Protein AF-A0A2H9N3V4-F1 (afdb_monomer_lite)

Radius of gyration: 19.4 Å; chains: 1; bounding box: 38×21×62 Å

pLDDT: mean 90.83, std 9.25, range [48.72, 98.12]

Structure (mmCIF, N/CA/C/O backbone):
data_AF-A0A2H9N3V4-F1
#
_entry.id   AF-A0A2H9N3V4-F1
#
loop_
_atom_site.group_PDB
_atom_site.id
_atom_site.type_symbol
_atom_site.label_atom_id
_atom_site.label_alt_id
_atom_site.label_comp_id
_atom_site.label_asym_id
_atom_site.label_entity_id
_atom_site.label_seq_id
_atom_site.pdbx_PDB_ins_code
_atom_site.Cartn_x
_atom_site.Cartn_y
_atom_site.Cartn_z
_atom_site.occupancy
_atom_site.B_iso_or_equiv
_atom_site.auth_seq_id
_atom_site.auth_comp_id
_atom_site.auth_asym_id
_atom_site.auth_atom_id
_atom_site.pdbx_PDB_model_num
ATOM 1 N N . MET A 1 1 ? -3.805 4.570 29.930 1.00 50.06 1 MET A N 1
ATOM 2 C CA . MET A 1 1 ? -3.436 3.950 28.642 1.00 50.06 1 MET A CA 1
ATOM 3 C C . MET A 1 1 ? -4.761 3.573 28.016 1.00 50.06 1 MET A C 1
ATOM 5 O O . MET A 1 1 ? -5.496 2.849 28.666 1.00 50.06 1 MET A O 1
ATOM 9 N N . MET A 1 2 ? -5.153 4.268 26.947 1.00 48.72 2 MET A N 1
ATOM 10 C CA . MET A 1 2 ? -6.535 4.299 26.451 1.00 48.72 2 MET A CA 1
ATOM 11 C C . MET A 1 2 ? -7.042 2.892 26.105 1.00 48.72 2 MET A C 1
ATOM 13 O O . MET A 1 2 ? -6.301 2.125 25.501 1.00 48.72 2 MET A O 1
ATOM 17 N N . ASP A 1 3 ? -8.297 2.596 26.454 1.00 58.84 3 ASP A N 1
ATOM 18 C CA . ASP A 1 3 ? -9.072 1.419 26.031 1.00 58.84 3 ASP A CA 1
ATOM 19 C C . ASP A 1 3 ? -9.342 1.434 24.510 1.00 58.84 3 ASP A C 1
ATOM 21 O O . ASP A 1 3 ? -10.482 1.453 24.046 1.00 58.84 3 ASP A O 1
ATOM 25 N N . VAL A 1 4 ? -8.290 1.484 23.693 1.00 62.03 4 VAL A N 1
ATOM 26 C CA . VAL A 1 4 ? -8.395 1.325 22.244 1.00 62.03 4 VAL A CA 1
ATOM 27 C C . VAL A 1 4 ? -8.357 -0.171 21.962 1.00 62.03 4 VAL A C 1
ATOM 29 O O . VAL A 1 4 ? -7.428 -0.870 22.355 1.00 62.03 4 VAL A O 1
ATOM 32 N N . SER A 1 5 ? -9.399 -0.689 21.306 1.00 81.31 5 SER A N 1
ATOM 33 C CA . SER A 1 5 ? -9.470 -2.100 20.911 1.00 81.31 5 SER A CA 1
ATOM 34 C C . SER A 1 5 ? -8.159 -2.543 20.251 1.00 81.31 5 SER A C 1
ATOM 36 O O . SER A 1 5 ? -7.686 -1.886 19.321 1.00 81.31 5 SER A O 1
ATOM 38 N N . SER A 1 6 ? -7.613 -3.694 20.659 1.00 84.62 6 SER A N 1
ATOM 39 C CA . SER A 1 6 ? -6.358 -4.252 20.119 1.00 84.62 6 SER A CA 1
ATOM 40 C C . SER A 1 6 ? -6.351 -4.391 18.588 1.00 84.62 6 SER A C 1
ATOM 42 O O . SER A 1 6 ? -5.296 -4.417 17.952 1.00 84.62 6 SER A O 1
ATOM 44 N N . LYS A 1 7 ? -7.536 -4.436 17.963 1.00 89.56 7 LYS A N 1
ATOM 45 C CA . LYS A 1 7 ? -7.705 -4.439 16.505 1.00 89.56 7 LYS A CA 1
ATOM 46 C C . LYS A 1 7 ? -7.347 -3.097 15.857 1.00 89.56 7 LYS A C 1
ATOM 48 O O . LYS A 1 7 ? -6.733 -3.095 14.793 1.00 89.56 7 LYS A O 1
ATOM 53 N N . ILE A 1 8 ? -7.698 -1.979 16.490 1.00 91.19 8 ILE A N 1
ATOM 54 C CA . ILE A 1 8 ? -7.402 -0.630 15.986 1.00 91.19 8 ILE A CA 1
ATOM 55 C C . ILE A 1 8 ? -5.904 -0.356 16.113 1.00 91.19 8 ILE A C 1
ATOM 57 O O . ILE A 1 8 ? -5.283 0.080 15.149 1.00 91.19 8 ILE A O 1
ATOM 61 N N . GLU A 1 9 ? -5.294 -0.697 17.250 1.00 92.19 9 GLU A N 1
ATOM 62 C CA . GLU A 1 9 ? -3.843 -0.557 17.435 1.00 92.19 9 GLU A CA 1
ATOM 63 C C . GLU A 1 9 ? -3.059 -1.356 16.387 1.00 92.19 9 GLU A C 1
ATOM 65 O O . GLU A 1 9 ? -2.095 -0.856 15.800 1.00 92.19 9 GLU A O 1
ATOM 70 N N . LYS A 1 10 ? -3.515 -2.579 16.081 1.00 94.12 10 LYS A N 1
ATOM 71 C CA . LYS A 1 10 ? -2.939 -3.394 15.009 1.00 94.12 10 LYS A CA 1
ATOM 72 C C . LYS A 1 10 ? -3.072 -2.716 13.642 1.00 94.12 10 LYS A C 1
ATOM 74 O O . LYS A 1 10 ? -2.096 -2.702 12.894 1.00 94.12 10 LYS A O 1
ATOM 79 N N . LEU A 1 11 ? -4.236 -2.151 13.318 1.00 94.44 11 LEU A N 1
ATOM 80 C CA . LEU A 1 11 ? -4.455 -1.434 12.056 1.00 94.44 11 LEU A CA 1
ATOM 81 C C . LEU A 1 11 ? -3.512 -0.227 11.928 1.00 94.44 11 LEU A C 1
ATOM 83 O O . LEU A 1 11 ? -2.823 -0.090 10.918 1.00 94.44 11 LEU A O 1
ATOM 87 N N . ILE A 1 12 ? -3.405 0.588 12.979 1.00 95.38 12 ILE A N 1
ATOM 88 C CA . ILE A 1 12 ? -2.492 1.739 13.031 1.00 95.38 12 ILE A CA 1
ATOM 89 C C . ILE A 1 12 ? -1.042 1.284 12.845 1.00 95.38 12 ILE A C 1
ATOM 91 O O . ILE A 1 12 ? -0.307 1.853 12.038 1.00 95.38 12 ILE A O 1
ATOM 95 N N . SER A 1 13 ? -0.631 0.227 13.552 1.00 95.25 13 SER A N 1
ATOM 96 C CA . SER A 1 13 ? 0.719 -0.326 13.447 1.00 95.25 13 SER A CA 1
ATOM 97 C C . SER A 1 13 ? 1.044 -0.778 12.022 1.00 95.25 13 SER A C 1
ATOM 99 O O . SER A 1 13 ? 2.124 -0.472 11.520 1.00 95.25 13 SER A O 1
ATOM 101 N N . VAL A 1 14 ? 0.117 -1.449 11.333 1.00 95.50 14 VAL A N 1
ATOM 102 C CA . VAL A 1 14 ? 0.318 -1.875 9.939 1.00 95.50 14 VAL A 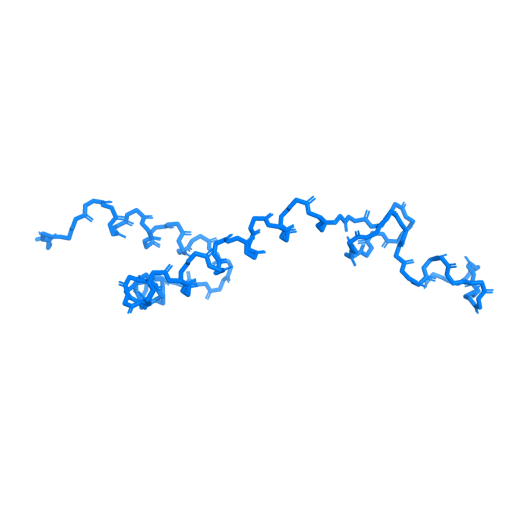CA 1
ATOM 103 C C . VAL A 1 14 ? 0.459 -0.669 9.011 1.00 95.50 14 VAL A C 1
ATOM 105 O O . VAL A 1 14 ? 1.416 -0.616 8.242 1.00 95.50 14 VAL A O 1
ATOM 108 N N . ILE A 1 15 ? -0.425 0.324 9.123 1.00 96.50 15 ILE A N 1
ATOM 109 C CA . ILE A 1 15 ? -0.393 1.523 8.271 1.00 96.50 15 ILE A CA 1
ATOM 110 C C . ILE A 1 15 ? 0.891 2.337 8.498 1.00 96.50 15 ILE A C 1
ATOM 112 O O . ILE A 1 15 ? 1.473 2.848 7.546 1.00 96.50 15 ILE A O 1
ATOM 116 N N . SER A 1 16 ? 1.389 2.412 9.736 1.00 96.56 16 SER A N 1
ATOM 117 C CA . SER A 1 16 ? 2.634 3.130 10.057 1.00 96.56 16 SER A CA 1
ATOM 118 C C . SER A 1 16 ? 3.905 2.517 9.454 1.00 96.56 16 SER A C 1
ATOM 120 O O . SER A 1 16 ? 4.957 3.150 9.477 1.00 96.56 16 SER A O 1
ATOM 122 N N . LYS A 1 17 ? 3.838 1.292 8.914 1.00 96.25 17 LYS A N 1
ATOM 123 C CA . LYS A 1 17 ? 4.968 0.664 8.208 1.00 96.25 17 LYS A CA 1
ATOM 124 C C . LYS A 1 17 ? 5.112 1.161 6.772 1.00 96.25 17 LYS A C 1
ATOM 126 O O . LYS A 1 17 ? 6.128 0.881 6.140 1.00 96.25 17 LYS A O 1
ATOM 131 N N . LEU A 1 18 ? 4.105 1.855 6.243 1.00 96.62 18 LEU A N 1
ATOM 132 C CA . LEU A 1 18 ? 4.155 2.393 4.893 1.00 96.62 18 LEU A CA 1
ATOM 133 C C . LEU A 1 18 ? 5.154 3.560 4.822 1.00 96.62 18 LEU A C 1
ATOM 135 O O . LEU A 1 18 ? 5.212 4.388 5.739 1.00 96.62 18 LEU A O 1
ATOM 139 N N . PRO A 1 19 ? 5.946 3.651 3.738 1.00 96.75 19 PRO A N 1
ATOM 140 C CA . PRO A 1 19 ? 6.938 4.707 3.592 1.00 96.75 19 PRO A CA 1
ATOM 141 C C . PRO A 1 19 ? 6.261 6.083 3.633 1.00 96.75 19 PRO A C 1
ATOM 143 O O . PRO A 1 19 ? 5.274 6.327 2.945 1.00 96.75 19 PRO A O 1
ATOM 146 N N . GLY A 1 20 ? 6.791 6.986 4.461 1.00 96.50 20 GLY A N 1
ATOM 147 C CA . GLY A 1 20 ? 6.264 8.347 4.613 1.00 96.50 20 GLY A CA 1
ATOM 148 C C . GLY A 1 20 ? 5.061 8.488 5.555 1.00 96.50 20 GLY A C 1
ATOM 149 O O . GLY A 1 20 ? 4.580 9.606 5.743 1.00 96.50 20 GLY A O 1
ATOM 150 N N . ILE A 1 21 ? 4.589 7.410 6.194 1.00 97.19 21 ILE A N 1
ATOM 151 C CA . ILE A 1 21 ? 3.443 7.467 7.111 1.00 97.19 21 ILE A CA 1
ATOM 152 C C . ILE A 1 21 ? 3.893 7.309 8.567 1.00 97.19 21 ILE A C 1
ATOM 154 O O . ILE A 1 21 ? 4.161 6.216 9.051 1.00 97.19 21 ILE A O 1
ATOM 158 N N . GLY A 1 22 ? 3.928 8.426 9.298 1.00 94.44 22 GLY A N 1
ATOM 159 C CA . GLY A 1 22 ? 4.185 8.428 10.742 1.00 94.44 22 GLY A CA 1
ATOM 160 C C . GLY A 1 22 ? 2.961 8.033 11.590 1.00 94.44 22 GLY A C 1
ATOM 161 O O . GLY A 1 22 ? 1.835 8.032 11.087 1.00 94.44 22 GLY A O 1
ATOM 162 N N . PRO A 1 23 ? 3.137 7.790 12.904 1.00 92.62 23 PRO A N 1
ATOM 163 C CA . PRO A 1 23 ? 2.092 7.250 13.782 1.00 92.62 23 PRO A CA 1
ATOM 164 C C . PRO A 1 23 ? 0.809 8.093 13.823 1.00 92.62 23 PRO A C 1
ATOM 166 O O . PRO A 1 23 ? -0.284 7.550 13.709 1.00 92.62 23 PRO A O 1
ATOM 169 N N . LYS A 1 24 ? 0.921 9.429 13.876 1.00 94.38 24 LYS A N 1
ATOM 170 C CA . LYS A 1 24 ? -0.255 10.321 13.839 1.00 94.38 24 LYS A CA 1
ATOM 171 C C . LYS A 1 24 ? -1.009 10.259 12.510 1.00 94.38 24 LYS A C 1
ATOM 173 O O . LYS A 1 24 ? -2.222 10.434 12.479 1.00 94.38 24 LYS A O 1
ATOM 178 N N . SER A 1 25 ? -0.295 10.089 11.397 1.00 97.38 25 SER A N 1
ATOM 179 C CA . SER A 1 25 ? -0.928 9.948 10.082 1.00 97.38 25 SER A CA 1
ATOM 180 C C . SER A 1 25 ? -1.584 8.577 9.949 1.00 97.38 25 SER A C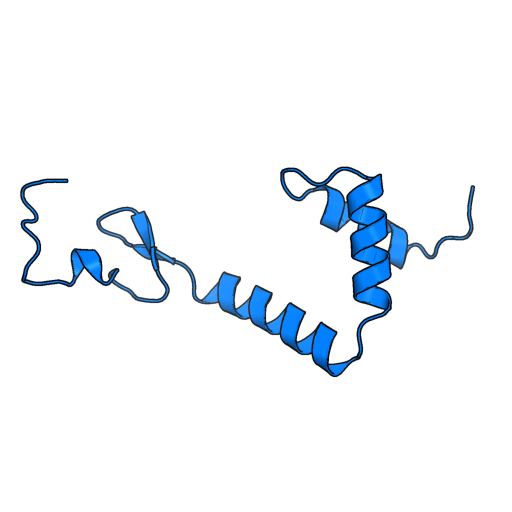 1
ATOM 182 O O . SER A 1 25 ? -2.710 8.502 9.471 1.00 97.38 25 SER A O 1
ATOM 184 N N . ALA A 1 26 ? -0.932 7.525 10.446 1.00 97.19 26 ALA A N 1
ATOM 185 C CA . ALA A 1 26 ? -1.484 6.178 10.474 1.00 97.19 26 ALA A CA 1
ATOM 186 C C . ALA A 1 26 ? -2.779 6.093 11.293 1.00 97.19 26 ALA A C 1
ATOM 188 O O . ALA A 1 26 ? -3.739 5.482 10.838 1.00 97.19 26 ALA A O 1
ATOM 189 N N . GLU A 1 27 ? -2.839 6.761 12.448 1.00 95.62 27 GLU A N 1
ATOM 190 C CA . GLU A 1 27 ? -4.056 6.871 13.259 1.00 95.62 27 GLU A CA 1
ATOM 191 C C . GLU A 1 27 ? -5.206 7.537 12.493 1.00 95.62 27 GLU A C 1
ATOM 193 O O . GLU A 1 27 ? -6.301 6.982 12.425 1.00 95.62 27 GLU A O 1
ATOM 198 N N . ARG A 1 28 ? -4.952 8.683 11.842 1.00 97.00 28 ARG A N 1
ATOM 199 C CA . ARG A 1 28 ? -5.975 9.365 11.030 1.00 97.00 28 ARG A CA 1
ATOM 200 C C . ARG A 1 28 ? -6.489 8.488 9.891 1.00 97.00 28 ARG A C 1
ATOM 202 O O . ARG A 1 28 ? -7.691 8.457 9.654 1.00 97.00 28 ARG A O 1
ATOM 209 N N . ILE A 1 29 ? -5.594 7.776 9.206 1.00 97.06 29 ILE A N 1
ATOM 210 C CA . ILE A 1 29 ? -5.967 6.866 8.117 1.00 97.06 29 ILE A CA 1
ATOM 211 C C . ILE A 1 29 ? -6.782 5.691 8.666 1.00 97.06 29 ILE A C 1
ATOM 213 O O . ILE A 1 29 ? -7.828 5.379 8.114 1.00 97.06 29 ILE A O 1
ATOM 217 N N . ALA A 1 30 ? -6.356 5.073 9.771 1.00 95.62 30 ALA A N 1
ATOM 218 C CA . ALA A 1 30 ? -7.074 3.959 10.389 1.00 95.62 30 ALA A CA 1
ATOM 219 C C . ALA A 1 30 ? -8.513 4.344 10.762 1.00 95.62 30 ALA A C 1
ATOM 221 O O . ALA A 1 30 ? -9.448 3.613 10.446 1.00 95.62 30 ALA A O 1
ATOM 222 N N . LEU A 1 31 ? -8.695 5.508 11.392 1.00 94.62 31 LEU A N 1
ATOM 223 C CA . LEU A 1 31 ? -10.020 6.017 11.750 1.00 94.62 31 LEU A CA 1
ATOM 224 C C . LEU A 1 31 ? -10.862 6.357 10.515 1.00 94.62 31 LEU A C 1
ATOM 226 O O . LEU A 1 31 ? -12.059 6.082 10.511 1.00 94.62 31 LEU A O 1
ATOM 230 N N . TYR A 1 32 ? -10.245 6.896 9.460 1.00 96.69 32 TYR A N 1
ATOM 231 C CA . TYR A 1 32 ? -10.929 7.134 8.191 1.00 96.69 32 TYR A CA 1
ATOM 232 C C . TYR A 1 32 ? -11.444 5.828 7.573 1.00 96.69 32 TYR A C 1
ATOM 234 O O . TYR A 1 32 ? -12.636 5.737 7.292 1.00 96.69 32 TYR A O 1
ATOM 242 N N . LEU A 1 33 ? -10.601 4.796 7.455 1.00 95.44 33 LEU A N 1
ATOM 243 C CA . LEU A 1 33 ? -10.998 3.490 6.910 1.00 95.44 33 LEU A CA 1
ATOM 244 C C . LEU A 1 33 ? -12.147 2.851 7.703 1.00 95.44 33 LEU A C 1
ATOM 246 O O . LEU A 1 33 ? -13.045 2.260 7.115 1.00 95.44 33 LEU A O 1
ATOM 250 N N . LEU A 1 34 ? -12.151 3.002 9.032 1.00 93.50 34 LEU A N 1
ATOM 251 C CA . LEU A 1 34 ? -13.235 2.511 9.894 1.00 93.50 34 LEU A CA 1
ATOM 252 C C . LEU A 1 34 ? -14.547 3.295 9.740 1.00 93.50 34 LEU A C 1
ATOM 254 O O . LEU A 1 34 ? -15.599 2.790 10.121 1.00 93.50 34 LEU A O 1
ATOM 258 N N . SER A 1 35 ? -14.488 4.525 9.225 1.00 95.50 35 SER A N 1
ATOM 259 C CA . SER A 1 35 ? -15.661 5.372 8.975 1.00 95.50 35 SER A CA 1
ATOM 260 C C . SER A 1 35 ? -16.253 5.212 7.571 1.00 95.50 35 SER A C 1
ATOM 262 O O . SER A 1 35 ? -17.344 5.720 7.312 1.00 95.50 35 SER A O 1
ATOM 264 N N . MET A 1 36 ? -15.538 4.536 6.664 1.00 96.75 36 MET A N 1
ATOM 265 C CA . MET A 1 36 ? -16.001 4.271 5.301 1.00 96.75 36 MET A CA 1
ATOM 266 C C . MET A 1 36 ? -17.211 3.338 5.305 1.00 96.75 36 MET A C 1
ATOM 268 O O . MET A 1 36 ? -17.398 2.531 6.216 1.00 96.75 36 MET A O 1
ATOM 272 N N . LYS A 1 37 ? -18.036 3.425 4.261 1.00 98.12 37 LYS A N 1
ATOM 273 C CA . LYS A 1 37 ? -19.156 2.494 4.097 1.00 98.12 37 LYS A CA 1
ATOM 274 C C . LYS A 1 37 ? -18.641 1.111 3.704 1.00 98.12 37 LYS A C 1
ATOM 276 O O . LYS A 1 37 ? -17.617 0.987 3.035 1.00 98.12 37 LYS A O 1
ATOM 281 N N . ASP A 1 38 ? -19.419 0.078 4.022 1.00 96.12 38 ASP A N 1
ATOM 282 C CA . ASP A 1 38 ? -19.046 -1.319 3.768 1.00 96.12 38 ASP A CA 1
ATOM 283 C C . ASP A 1 38 ? -18.673 -1.613 2.308 1.00 96.12 38 ASP A C 1
ATOM 285 O O . ASP A 1 38 ? -17.781 -2.419 2.060 1.00 96.12 38 ASP A O 1
ATOM 289 N N . TYR A 1 39 ? -19.339 -0.987 1.331 1.00 97.12 39 TYR A N 1
ATOM 290 C CA . TYR A 1 39 ? -18.997 -1.193 -0.082 1.00 97.12 39 TYR A CA 1
ATOM 291 C C . TYR A 1 39 ? -17.684 -0.497 -0.466 1.00 97.12 39 TYR A C 1
ATOM 293 O O . TYR A 1 39 ? -16.916 -1.053 -1.238 1.00 97.12 39 TYR A O 1
ATOM 301 N N . GLU A 1 40 ? -17.401 0.678 0.103 1.00 97.50 40 GLU A N 1
ATOM 302 C CA . GLU A 1 40 ? -16.196 1.460 -0.203 1.00 97.50 40 GLU A CA 1
ATOM 303 C C . GLU A 1 40 ? -14.954 0.784 0.371 1.00 97.50 40 GLU A C 1
ATOM 305 O O . GLU A 1 40 ? -13.926 0.704 -0.294 1.00 97.50 40 GLU A O 1
ATOM 310 N N . ILE A 1 41 ? -15.043 0.265 1.601 1.00 96.88 41 ILE A N 1
ATOM 311 C CA . ILE A 1 41 ? -13.913 -0.442 2.207 1.00 96.88 41 ILE A CA 1
ATOM 312 C C . ILE A 1 41 ? -13.649 -1.787 1.519 1.00 96.88 41 ILE A C 1
ATOM 314 O O . ILE A 1 41 ? -12.497 -2.196 1.422 1.00 96.88 41 ILE A O 1
ATOM 318 N N . LYS A 1 42 ? -14.688 -2.466 1.015 1.00 97.19 42 LYS A N 1
ATOM 319 C CA . LYS A 1 42 ? -14.521 -3.702 0.236 1.00 97.19 42 LYS A CA 1
ATOM 320 C C . LYS A 1 42 ? -13.815 -3.440 -1.090 1.00 97.19 42 LYS A C 1
ATOM 322 O O . LYS A 1 42 ? -12.799 -4.074 -1.339 1.00 97.19 42 LYS A O 1
ATOM 327 N N . ASP A 1 43 ? -14.302 -2.472 -1.860 1.00 97.75 43 ASP A N 1
ATOM 328 C CA . ASP A 1 43 ? -13.705 -2.057 -3.136 1.00 97.75 43 ASP A CA 1
ATOM 329 C C . ASP A 1 43 ? -12.239 -1.618 -2.966 1.00 97.75 43 ASP A C 1
ATOM 331 O O . ASP A 1 43 ? -11.352 -2.026 -3.715 1.00 97.75 43 ASP A O 1
ATOM 335 N N . PHE A 1 44 ? -11.950 -0.868 -1.896 1.00 96.75 44 PHE A N 1
ATOM 336 C CA . PHE A 1 44 ? -10.588 -0.469 -1.545 1.00 96.75 44 PHE A CA 1
ATOM 337 C C . PHE A 1 44 ? -9.660 -1.667 -1.285 1.00 96.75 44 PHE A C 1
ATOM 339 O O . PHE A 1 44 ? -8.513 -1.668 -1.732 1.00 96.75 44 PHE A O 1
ATOM 346 N N . LEU A 1 45 ? -10.130 -2.677 -0.545 1.00 96.44 45 LEU A N 1
ATOM 347 C CA . LEU A 1 45 ? -9.338 -3.871 -0.240 1.00 96.44 45 LEU A CA 1
ATOM 348 C C . LEU A 1 45 ? -9.126 -4.744 -1.483 1.00 96.44 45 LEU A C 1
ATOM 350 O O . LEU A 1 45 ? -7.999 -5.175 -1.715 1.00 96.44 45 LEU A O 1
ATOM 354 N N . GLU A 1 46 ? -10.173 -4.943 -2.284 1.00 97.12 46 GLU A N 1
ATOM 355 C CA . GLU A 1 46 ? -10.130 -5.704 -3.539 1.00 97.12 46 GLU A CA 1
ATOM 356 C C . GLU A 1 46 ? -9.146 -5.073 -4.529 1.00 97.12 46 GLU A C 1
ATOM 358 O O . GLU A 1 46 ? -8.247 -5.748 -5.019 1.00 97.12 46 GLU A O 1
ATOM 363 N N . THR A 1 47 ? -9.191 -3.748 -4.696 1.00 96.81 47 THR A N 1
ATOM 364 C CA . THR A 1 47 ? -8.242 -3.014 -5.551 1.00 96.81 47 THR A CA 1
ATOM 365 C C . THR A 1 47 ? -6.783 -3.240 -5.133 1.00 96.81 47 THR A C 1
ATOM 367 O O . THR A 1 47 ? -5.893 -3.355 -5.976 1.00 96.81 47 THR A O 1
ATOM 370 N N . ILE A 1 48 ? -6.5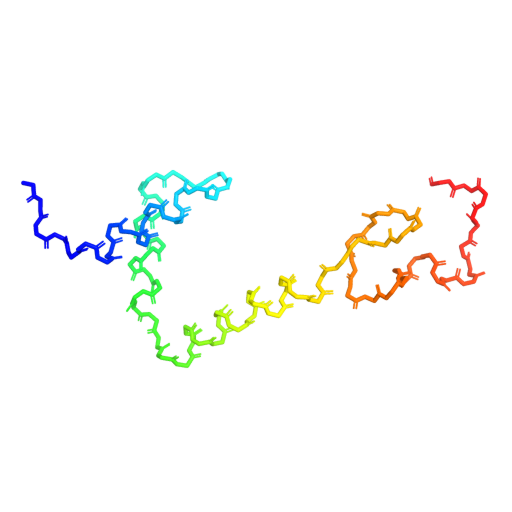01 -3.289 -3.825 1.00 95.69 48 ILE A N 1
ATOM 371 C CA . ILE A 1 48 ? -5.142 -3.539 -3.318 1.00 95.69 48 ILE A CA 1
ATOM 372 C C . ILE A 1 48 ? -4.711 -4.983 -3.592 1.00 95.69 48 ILE A C 1
ATOM 374 O O . ILE A 1 48 ? -3.549 -5.213 -3.941 1.00 95.69 48 ILE A O 1
ATOM 378 N N . GLU A 1 49 ? -5.616 -5.943 -3.409 1.00 95.94 49 GLU A N 1
ATOM 379 C CA . GLU A 1 49 ? -5.366 -7.364 -3.649 1.00 95.94 49 GLU A CA 1
ATOM 380 C C . GLU A 1 49 ? -5.100 -7.627 -5.135 1.00 95.94 49 GLU A C 1
ATOM 382 O O . GLU A 1 49 ? -4.026 -8.120 -5.481 1.00 95.94 49 GLU A O 1
ATOM 387 N N . GLU A 1 50 ? -5.980 -7.154 -6.018 1.00 95.06 50 GLU A N 1
ATOM 388 C CA . GLU A 1 50 ? -5.815 -7.247 -7.470 1.00 95.06 50 GLU A CA 1
ATOM 389 C C . GLU A 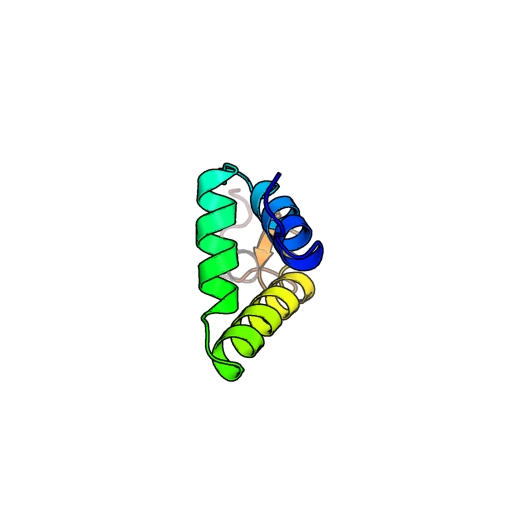1 50 ? -4.509 -6.597 -7.937 1.00 95.06 50 GLU A C 1
ATOM 391 O O . GLU A 1 50 ? -3.741 -7.190 -8.699 1.00 95.06 50 GLU A O 1
ATOM 396 N N . ALA A 1 51 ? -4.195 -5.395 -7.442 1.00 92.88 51 ALA A N 1
ATOM 397 C CA . ALA A 1 51 ? -2.941 -4.729 -7.770 1.00 92.88 51 ALA A CA 1
ATOM 398 C C . ALA A 1 51 ? -1.731 -5.570 -7.341 1.00 92.88 51 ALA A C 1
ATOM 400 O O . ALA A 1 51 ? -0.737 -5.643 -8.061 1.00 92.88 51 ALA A O 1
ATOM 401 N N . LYS A 1 52 ? -1.787 -6.229 -6.181 1.00 91.12 52 LYS A N 1
ATOM 402 C CA . LYS A 1 52 ? -0.686 -7.069 -5.705 1.00 91.12 52 LYS A CA 1
ATOM 403 C C . LYS A 1 52 ? -0.519 -8.349 -6.530 1.00 91.12 52 LYS A C 1
ATOM 405 O O . LYS A 1 52 ? 0.616 -8.807 -6.677 1.00 91.12 52 LYS A O 1
ATOM 410 N N . GLU A 1 53 ? -1.611 -8.916 -7.032 1.00 92.00 53 GLU A N 1
ATOM 411 C CA . GLU A 1 53 ? -1.616 -10.155 -7.816 1.00 92.00 53 GLU A CA 1
ATOM 412 C C . GLU A 1 53 ? -1.242 -9.938 -9.285 1.00 92.00 53 GLU A C 1
ATOM 414 O O . GLU A 1 53 ? -0.482 -10.723 -9.863 1.00 92.00 53 GLU A O 1
ATOM 419 N N . HIS A 1 54 ? -1.748 -8.866 -9.892 1.00 91.00 54 HIS A N 1
ATOM 420 C CA . HIS A 1 54 ? -1.632 -8.640 -11.330 1.00 91.00 54 HIS A CA 1
ATOM 421 C C . HIS A 1 54 ? -0.439 -7.773 -11.721 1.00 91.00 54 HIS A C 1
ATOM 423 O O . HIS A 1 54 ? 0.087 -7.930 -12.825 1.00 91.00 54 HIS A O 1
ATOM 429 N N . ILE A 1 55 ? 0.028 -6.887 -10.837 1.00 91.50 55 ILE A N 1
ATOM 430 C CA . ILE A 1 55 ? 1.166 -6.027 -11.152 1.00 91.50 55 ILE A CA 1
ATOM 431 C C . ILE A 1 55 ? 2.467 -6.828 -11.064 1.00 91.50 55 ILE A C 1
ATOM 433 O O . ILE A 1 55 ? 2.888 -7.291 -10.002 1.00 91.50 55 ILE A O 1
ATOM 437 N N . LYS A 1 56 ? 3.152 -6.923 -12.201 1.00 90.94 56 LYS A N 1
ATOM 438 C CA . LYS A 1 56 ? 4.433 -7.605 -12.370 1.00 90.94 56 LYS A CA 1
ATOM 439 C C . LYS A 1 56 ? 5.484 -6.641 -12.915 1.00 90.94 56 LYS A C 1
ATOM 441 O O . LYS A 1 56 ? 5.198 -5.527 -13.360 1.00 90.94 56 LYS A O 1
ATOM 446 N N . LEU A 1 57 ? 6.736 -7.083 -12.875 1.00 92.62 57 LEU A N 1
ATOM 447 C CA . LEU A 1 57 ? 7.834 -6.396 -13.544 1.00 92.62 57 LEU A CA 1
ATOM 448 C C . LEU A 1 57 ? 8.005 -6.983 -14.940 1.00 92.62 57 LEU A C 1
ATOM 450 O O . LEU A 1 57 ? 8.070 -8.200 -15.106 1.00 92.62 57 LEU A O 1
ATOM 454 N N . CYS A 1 58 ? 8.122 -6.114 -15.937 1.00 91.88 58 CYS A N 1
ATOM 455 C CA . CYS A 1 58 ? 8.427 -6.529 -17.295 1.00 91.88 58 CYS A CA 1
ATOM 456 C C . CYS A 1 58 ? 9.784 -7.257 -17.323 1.00 91.88 58 CYS A C 1
ATOM 458 O O . CYS A 1 58 ? 10.772 -6.686 -16.858 1.00 91.88 58 CYS A O 1
ATOM 460 N N . PRO A 1 59 ? 9.891 -8.453 -17.929 1.00 91.00 59 PRO A N 1
ATOM 461 C CA . PRO A 1 59 ? 11.136 -9.226 -17.939 1.00 91.00 59 PRO A CA 1
ATOM 462 C C . PRO A 1 59 ? 12.266 -8.571 -18.752 1.00 91.00 59 PRO A C 1
ATOM 464 O O . PRO A 1 59 ? 13.412 -8.993 -18.652 1.00 91.00 59 PRO A O 1
ATOM 467 N N . ILE A 1 60 ? 11.954 -7.552 -19.564 1.00 90.62 60 ILE A N 1
ATOM 468 C CA . ILE A 1 60 ? 12.910 -6.886 -20.461 1.00 90.62 60 ILE A CA 1
ATOM 469 C C . ILE A 1 60 ? 13.477 -5.608 -19.832 1.00 90.62 60 ILE A C 1
ATOM 471 O O . ILE A 1 60 ? 14.683 -5.392 -19.858 1.00 90.62 60 ILE A O 1
ATOM 475 N N . CYS A 1 61 ? 12.616 -4.738 -19.295 1.00 92.06 61 CYS A N 1
ATOM 476 C CA . CYS A 1 61 ? 13.020 -3.419 -18.789 1.00 92.06 61 CYS A CA 1
ATOM 477 C C . CYS A 1 61 ? 12.721 -3.203 -17.304 1.00 92.06 61 CYS A C 1
ATOM 479 O O . CYS A 1 61 ? 12.958 -2.113 -16.795 1.00 92.06 61 CYS A O 1
ATOM 481 N N . PHE A 1 62 ? 12.155 -4.205 -16.626 1.00 91.06 62 PHE A N 1
ATOM 482 C CA . PHE A 1 62 ? 11.727 -4.133 -15.228 1.00 91.06 62 PHE A CA 1
ATOM 483 C C . PHE A 1 62 ? 10.723 -3.012 -14.928 1.00 91.06 62 PHE A C 1
ATOM 485 O O . PHE A 1 62 ? 10.523 -2.653 -13.771 1.00 91.06 62 PHE A O 1
ATOM 492 N N . ASN A 1 63 ? 10.052 -2.475 -15.952 1.00 91.94 63 ASN A N 1
ATOM 493 C CA . ASN A 1 63 ? 8.958 -1.537 -15.742 1.00 91.94 63 ASN A CA 1
ATOM 494 C C . ASN A 1 63 ? 7.744 -2.250 -15.136 1.00 91.94 63 ASN A C 1
ATOM 496 O O . ASN A 1 63 ? 7.496 -3.421 -15.424 1.00 91.94 63 ASN A O 1
ATOM 500 N N . ILE A 1 64 ? 6.968 -1.517 -14.348 1.00 92.50 64 ILE A N 1
ATOM 501 C CA . ILE A 1 64 ? 5.729 -1.998 -13.745 1.00 92.50 64 ILE A CA 1
ATOM 502 C C . ILE A 1 64 ? 4.672 -2.161 -14.843 1.00 92.50 64 ILE A C 1
ATOM 504 O O . ILE A 1 64 ? 4.446 -1.246 -15.637 1.00 92.50 64 ILE A O 1
ATOM 508 N N . THR A 1 65 ? 4.043 -3.331 -14.916 1.00 90.44 65 THR A N 1
ATOM 509 C CA . THR A 1 65 ? 3.004 -3.635 -15.906 1.00 90.44 65 THR A CA 1
ATOM 510 C C . THR A 1 65 ? 2.059 -4.717 -15.386 1.00 90.44 65 THR A C 1
ATOM 512 O O . THR A 1 65 ? 2.431 -5.543 -14.562 1.00 90.44 65 THR A O 1
ATOM 515 N N . ASP A 1 66 ? 0.828 -4.701 -15.877 1.00 88.56 66 ASP A N 1
ATOM 516 C CA . ASP A 1 66 ? -0.212 -5.720 -15.692 1.00 88.56 66 ASP A CA 1
ATOM 517 C C . ASP A 1 66 ? -0.169 -6.833 -16.763 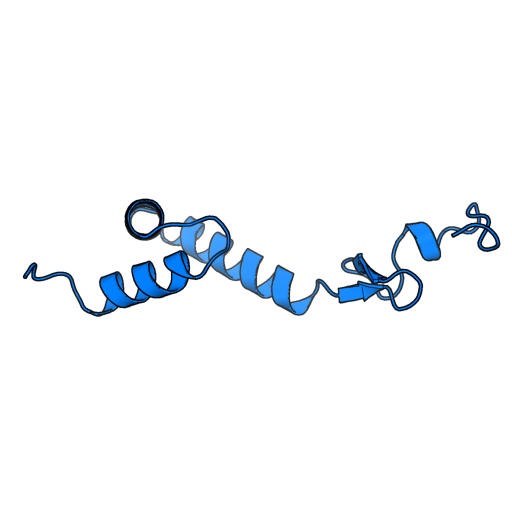1.00 88.56 66 ASP A C 1
ATOM 519 O O . ASP A 1 66 ? -0.968 -7.766 -16.745 1.00 88.56 66 ASP A O 1
ATOM 523 N N . SER A 1 67 ? 0.768 -6.735 -17.710 1.00 87.62 67 SER A N 1
ATOM 524 C CA . SER A 1 67 ? 0.907 -7.602 -18.881 1.00 87.62 67 SER A CA 1
ATOM 525 C C . SER A 1 67 ? 2.227 -8.381 -18.835 1.00 87.62 67 SER A C 1
ATOM 527 O O . SER A 1 67 ? 3.178 -7.970 -18.175 1.00 87.62 67 SER A O 1
ATOM 529 N N . GLU A 1 68 ? 2.343 -9.486 -19.580 1.00 86.88 68 GLU A N 1
ATOM 530 C CA . GLU A 1 68 ? 3.593 -10.275 -19.639 1.00 86.88 68 GLU A CA 1
ATOM 531 C C . GLU A 1 68 ? 4.784 -9.459 -20.183 1.00 86.88 68 GLU A C 1
ATOM 533 O O . GLU A 1 68 ? 5.921 -9.590 -19.730 1.00 86.88 68 GLU A O 1
ATOM 538 N N . ILE A 1 69 ? 4.524 -8.564 -21.139 1.00 90.00 69 ILE A N 1
ATOM 539 C CA . ILE A 1 69 ? 5.492 -7.601 -21.669 1.00 90.00 69 ILE A CA 1
ATOM 540 C C . ILE A 1 69 ? 4.842 -6.222 -21.608 1.00 90.00 69 ILE A C 1
ATOM 542 O O . ILE A 1 69 ? 3.714 -6.056 -22.070 1.00 90.00 69 ILE A O 1
ATOM 546 N N . CYS A 1 70 ? 5.547 -5.221 -21.072 1.00 90.88 70 CYS A N 1
ATOM 547 C CA . CYS A 1 70 ? 4.992 -3.874 -20.998 1.00 90.88 70 CYS A CA 1
ATOM 548 C C . CYS A 1 70 ? 4.758 -3.295 -22.401 1.00 90.88 70 CYS A C 1
ATOM 550 O O . CYS A 1 70 ? 5.490 -3.597 -23.347 1.00 90.88 70 CYS A O 1
ATOM 552 N N . ASN A 1 71 ? 3.792 -2.384 -22.509 1.00 89.19 71 ASN A N 1
ATOM 553 C CA . ASN A 1 71 ? 3.385 -1.751 -23.772 1.00 89.19 71 ASN A CA 1
ATOM 554 C C . ASN A 1 71 ? 4.533 -1.062 -24.534 1.00 89.19 71 ASN A C 1
ATOM 556 O O . ASN A 1 71 ? 4.470 -0.882 -25.747 1.00 89.19 71 ASN A O 1
ATOM 560 N N . ILE A 1 72 ? 5.597 -0.677 -23.825 1.00 89.88 72 ILE A N 1
ATOM 561 C CA . ILE A 1 72 ? 6.795 -0.070 -24.412 1.00 89.88 72 ILE A CA 1
ATOM 562 C C . ILE A 1 72 ? 7.661 -1.139 -25.086 1.00 89.88 72 ILE A C 1
ATOM 564 O O . ILE A 1 72 ? 8.108 -0.957 -26.216 1.00 89.88 72 ILE A O 1
ATOM 568 N N . CYS A 1 73 ? 7.898 -2.263 -24.409 1.00 89.69 73 CYS A N 1
ATOM 569 C CA . CYS A 1 73 ? 8.735 -3.345 -24.921 1.00 89.69 73 CYS A CA 1
ATOM 570 C C . CYS A 1 73 ? 8.054 -4.149 -26.033 1.00 89.69 73 CYS A C 1
ATOM 572 O O . CYS A 1 73 ? 8.754 -4.617 -26.928 1.00 89.69 73 CYS A O 1
ATOM 574 N N . SER A 1 74 ? 6.725 -4.284 -25.999 1.00 90.06 74 SER A N 1
ATOM 575 C CA . SER A 1 74 ? 5.945 -4.959 -27.046 1.00 90.06 74 SER A CA 1
ATOM 576 C C . SER A 1 74 ? 5.719 -4.094 -28.291 1.00 90.06 74 SER A C 1
ATOM 578 O O . SER A 1 74 ? 5.290 -4.604 -29.325 1.00 90.06 74 SER A O 1
ATOM 580 N N . SER A 1 75 ? 6.014 -2.791 -28.219 1.00 90.00 75 SER A N 1
ATOM 581 C CA . SER A 1 75 ? 5.811 -1.871 -29.334 1.00 90.00 75 SER A CA 1
ATOM 582 C C . SER A 1 75 ? 6.814 -2.125 -30.469 1.00 90.00 75 SER A C 1
ATOM 584 O O . SER A 1 75 ? 8.020 -1.981 -30.258 1.00 90.00 75 SER A O 1
ATOM 586 N N . PRO A 1 76 ? 6.349 -2.385 -31.706 1.00 85.94 76 PRO A N 1
ATOM 587 C CA . PRO A 1 76 ? 7.225 -2.559 -32.867 1.00 85.94 76 PRO A CA 1
ATOM 588 C C . PRO A 1 76 ? 7.839 -1.240 -33.360 1.00 85.94 76 PRO A C 1
ATOM 590 O O . PRO A 1 76 ? 8.676 -1.246 -34.255 1.00 85.94 76 PRO A O 1
ATOM 593 N N . ARG A 1 77 ? 7.401 -0.095 -32.817 1.00 89.00 77 ARG A N 1
ATOM 594 C CA . ARG A 1 77 ? 7.944 1.231 -33.153 1.00 89.00 77 ARG A CA 1
ATOM 595 C C . ARG A 1 77 ? 9.130 1.627 -32.279 1.00 89.00 77 ARG A C 1
ATOM 597 O O . ARG A 1 77 ? 9.740 2.661 -32.538 1.00 89.00 77 ARG A O 1
ATOM 604 N N . ARG A 1 78 ? 9.407 0.870 -31.215 1.00 84.69 78 ARG A N 1
ATOM 605 C CA . ARG A 1 78 ? 10.545 1.133 -30.338 1.00 84.69 78 ARG A CA 1
ATOM 606 C C . ARG A 1 78 ? 11.828 0.694 -31.038 1.00 84.69 78 ARG A C 1
ATOM 608 O O . ARG A 1 78 ? 11.872 -0.375 -31.634 1.00 84.69 78 ARG A O 1
ATOM 615 N N . ASP A 1 79 ? 12.864 1.515 -30.929 1.00 86.31 79 ASP A N 1
ATOM 616 C CA . ASP A 1 79 ? 14.227 1.097 -31.232 1.00 86.31 79 ASP A CA 1
ATOM 617 C C . ASP A 1 79 ? 14.817 0.419 -29.990 1.00 86.31 79 ASP A C 1
ATOM 619 O O . ASP A 1 79 ? 15.167 1.080 -29.013 1.00 86.31 79 ASP A O 1
ATOM 623 N N . HIS A 1 80 ? 14.876 -0.913 -29.997 1.00 83.25 80 HIS A N 1
ATOM 624 C CA . HIS A 1 80 ? 15.391 -1.698 -28.871 1.00 83.25 80 HIS A CA 1
ATOM 625 C C . HIS A 1 80 ? 16.923 -1.668 -28.752 1.00 83.25 80 HIS A C 1
ATOM 627 O O . HIS A 1 80 ? 17.455 -2.279 -27.827 1.00 83.25 80 HIS A O 1
ATOM 633 N N . SER A 1 81 ? 17.636 -0.972 -29.648 1.00 87.19 81 SER A N 1
ATOM 634 C CA . SER A 1 81 ? 19.085 -0.753 -29.523 1.00 87.19 81 SER A CA 1
ATOM 635 C C . SER A 1 81 ? 19.447 0.378 -28.552 1.00 87.19 81 SER A C 1
ATOM 637 O O . SER A 1 81 ? 20.589 0.452 -28.097 1.00 87.19 81 SER A O 1
ATOM 639 N N . VAL A 1 82 ? 18.472 1.222 -28.190 1.00 82.38 82 VAL A N 1
ATOM 640 C CA . VAL A 1 82 ? 18.618 2.317 -27.223 1.00 82.38 82 VAL A CA 1
ATOM 641 C C . VAL A 1 82 ? 17.793 1.988 -25.978 1.00 82.38 82 VAL A C 1
ATOM 643 O O . VAL A 1 82 ? 16.590 1.724 -26.067 1.00 82.38 82 VAL A O 1
ATOM 646 N N . VAL A 1 83 ? 18.457 1.960 -24.818 1.00 76.25 83 VAL A N 1
ATOM 647 C CA . VAL A 1 83 ? 17.837 1.598 -23.530 1.00 76.25 83 VAL A CA 1
ATOM 648 C C . VAL A 1 83 ? 17.033 2.758 -22.970 1.00 76.25 83 VAL A C 1
ATOM 650 O O . VAL A 1 83 ? 17.632 3.838 -22.769 1.00 76.25 83 VAL A O 1
#

Foldseek 3Di:
DDPDPPVLVVQLVVQCVDPPAHSVNSNVVSVVLVVDDPVVNVVVVVVVVCCVVQWFQAPLHRDTDSDVHDPQRPDPPDDPVPD

Secondary structure (DSSP, 8-state):
-----HHHHHHHHHHTTSTT--HHHHHHHHHHHHHS-HHHHHHHHHH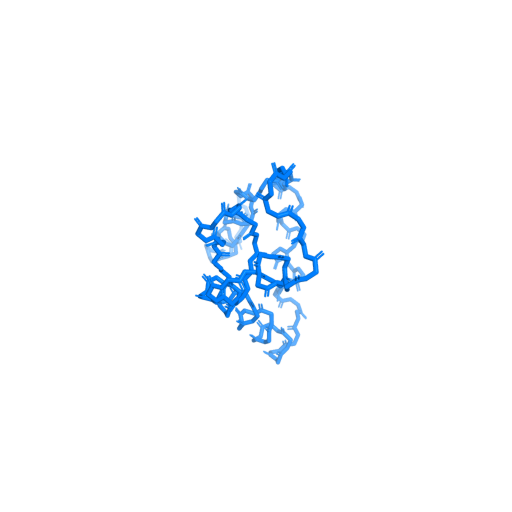HHHHHHH-EE-TTT--EESSSS-TTTS-TTS-TT--

Sequence (83 aa):
MMDVSSKIEKLISVISKLPGIGPKSAERIALYLLSMKDYEIKDFLETIEEAKEHIKLCPICFNITDSEICNICSSPRRDHSVV